Protein AF-A0A1G0MJZ0-F1 (afdb_monomer_lite)

pLDDT: mean 71.18, std 9.83, range [42.34, 88.88]

Radius of gyration: 15.19 Å; chains: 1; bounding box: 32×28×46 Å

Structure (mmCIF, N/CA/C/O backbone):
data_AF-A0A1G0MJZ0-F1
#
_entry.id   AF-A0A1G0MJZ0-F1
#
loop_
_atom_site.group_PDB
_atom_site.id
_atom_site.type_symbol
_atom_site.label_atom_id
_atom_site.label_alt_id
_atom_site.label_comp_id
_atom_site.label_asym_id
_atom_site.label_entity_id
_atom_site.label_seq_id
_atom_site.pdbx_PDB_ins_code
_atom_site.Cartn_x
_atom_site.Cartn_y
_atom_site.Cartn_z
_atom_site.occupancy
_atom_site.B_iso_or_equiv
_atom_site.auth_seq_id
_atom_site.auth_comp_id
_atom_si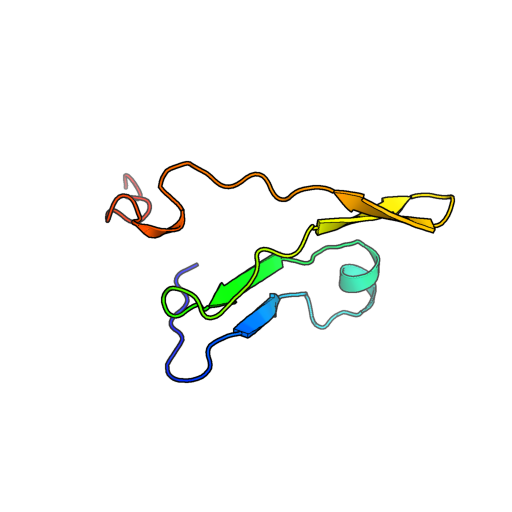te.auth_asym_id
_atom_site.auth_atom_id
_atom_site.pdbx_PDB_model_num
ATOM 1 N N . MET A 1 1 ? 4.661 5.384 15.768 1.00 53.53 1 MET A N 1
ATOM 2 C CA . MET A 1 1 ? 3.814 6.349 15.038 1.00 53.53 1 MET A CA 1
ATOM 3 C C . MET A 1 1 ? 2.365 5.959 15.292 1.00 53.53 1 MET A C 1
ATOM 5 O O . MET A 1 1 ? 2.084 4.770 15.273 1.00 53.53 1 MET A O 1
ATOM 9 N N . ALA A 1 2 ? 1.488 6.904 15.628 1.00 53.84 2 ALA A N 1
ATOM 10 C CA . ALA A 1 2 ? 0.054 6.658 15.789 1.00 53.84 2 ALA A CA 1
ATOM 11 C C . ALA A 1 2 ? -0.668 7.616 14.843 1.00 53.84 2 ALA A C 1
ATOM 13 O O . ALA A 1 2 ? -0.532 8.830 14.981 1.00 53.84 2 ALA A O 1
ATOM 14 N N . ALA A 1 3 ? -1.355 7.068 13.850 1.00 65.56 3 ALA A N 1
ATOM 15 C CA . ALA A 1 3 ? -1.971 7.825 12.773 1.00 65.56 3 ALA A CA 1
ATOM 16 C C . ALA A 1 3 ? -3.497 7.672 12.867 1.00 65.56 3 ALA A C 1
ATOM 18 O 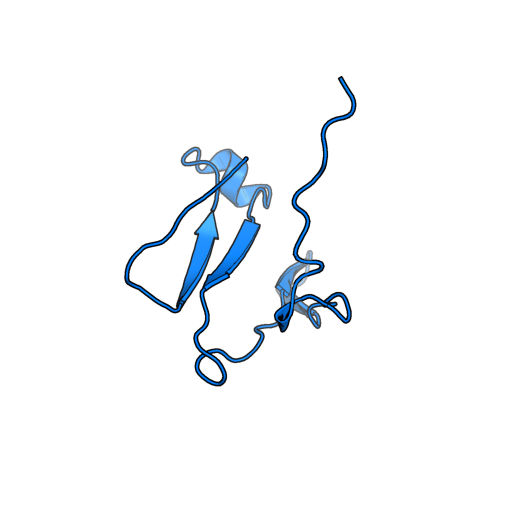O . ALA A 1 3 ? -3.993 6.581 13.146 1.00 65.56 3 ALA A O 1
ATOM 19 N N . ARG A 1 4 ? -4.250 8.766 12.693 1.00 65.31 4 ARG A N 1
ATOM 20 C CA . ARG A 1 4 ? -5.716 8.775 12.818 1.00 65.31 4 ARG A CA 1
ATOM 21 C C . ARG A 1 4 ? -6.340 9.422 11.585 1.00 65.31 4 ARG A C 1
ATOM 23 O O . ARG A 1 4 ? -6.124 10.604 11.342 1.00 65.31 4 ARG A O 1
ATOM 30 N N . PHE A 1 5 ? -7.145 8.647 10.865 1.00 67.56 5 PHE A N 1
ATOM 31 C CA . PHE A 1 5 ? -7.855 9.057 9.649 1.00 67.56 5 PHE A CA 1
ATOM 32 C C . PHE A 1 5 ? -9.321 9.231 9.972 1.00 67.56 5 PHE A C 1
ATOM 34 O O . PHE A 1 5 ? -9.838 8.5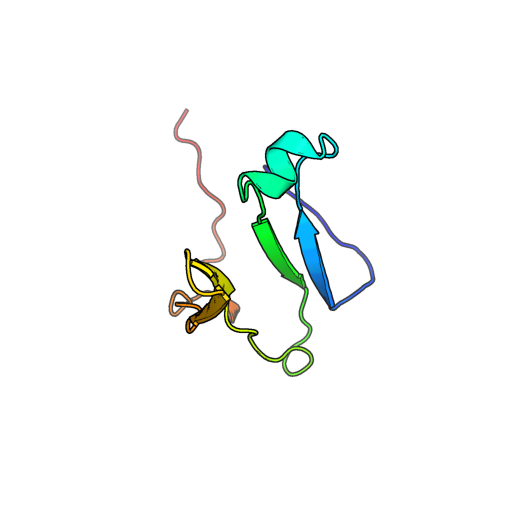83 10.885 1.00 67.56 5 PHE A O 1
ATOM 41 N N . ARG A 1 6 ? -9.965 10.160 9.272 1.00 67.69 6 ARG A N 1
ATOM 42 C CA . ARG A 1 6 ? -11.262 10.666 9.704 1.00 67.69 6 ARG A CA 1
ATOM 43 C C . ARG A 1 6 ? -12.386 10.410 8.706 1.00 67.69 6 ARG A C 1
ATOM 45 O O . ARG A 1 6 ? -13.454 10.033 9.166 1.00 67.69 6 ARG A O 1
ATOM 52 N N . GLU A 1 7 ? -12.167 10.508 7.388 1.00 62.75 7 GLU A N 1
ATOM 53 C CA . GLU A 1 7 ? -13.315 10.446 6.461 1.00 62.75 7 GLU A CA 1
ATOM 54 C C . GLU A 1 7 ? -13.129 9.708 5.116 1.00 62.75 7 GLU A C 1
ATOM 56 O O . GLU A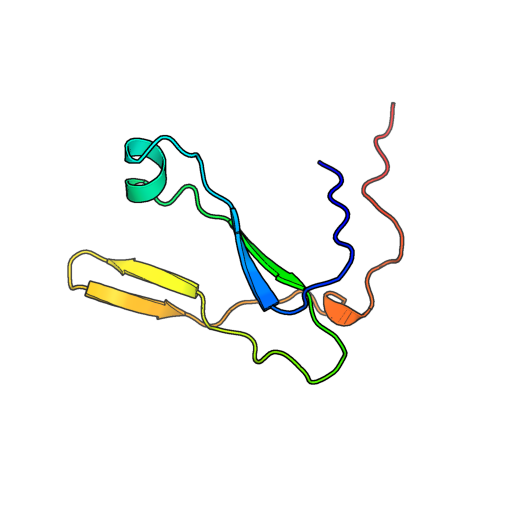 1 7 ? -14.134 9.299 4.537 1.00 62.75 7 GLU A O 1
ATOM 61 N N . PHE A 1 8 ? -11.914 9.477 4.603 1.00 68.94 8 PHE A N 1
ATOM 62 C CA . PHE A 1 8 ? -11.749 8.926 3.246 1.00 68.94 8 PHE A CA 1
ATOM 63 C C . PHE A 1 8 ? -11.188 7.507 3.255 1.00 68.94 8 PHE A C 1
ATOM 65 O O . PHE A 1 8 ? -9.998 7.302 3.484 1.00 68.94 8 PHE A O 1
ATOM 72 N N . ALA A 1 9 ? -12.042 6.525 2.975 1.00 72.44 9 ALA A N 1
ATOM 73 C CA . ALA A 1 9 ? -11.615 5.148 2.762 1.00 72.44 9 ALA A CA 1
ATOM 74 C C . ALA A 1 9 ? -10.949 4.990 1.380 1.00 72.44 9 ALA A C 1
ATOM 76 O O . ALA A 1 9 ? -11.456 5.506 0.382 1.00 72.44 9 ALA A O 1
ATOM 77 N N . GLY A 1 10 ? -9.812 4.298 1.331 1.00 73.88 10 GLY A N 1
ATOM 78 C CA . GLY A 1 10 ? -8.978 4.155 0.139 1.00 73.88 10 GLY A CA 1
ATOM 79 C C . GLY A 1 10 ? -7.580 3.618 0.447 1.00 73.88 10 GLY A C 1
ATOM 80 O O . GLY A 1 10 ? -7.208 3.442 1.608 1.00 73.88 10 GLY A O 1
ATOM 81 N N . SER A 1 11 ? -6.819 3.357 -0.614 1.00 77.06 11 SER A N 1
ATOM 82 C CA . SER A 1 11 ? -5.407 2.980 -0.543 1.00 77.06 11 SER A CA 1
ATOM 83 C C . SER A 1 11 ? -4.536 4.227 -0.595 1.00 77.06 11 SER A C 1
ATOM 85 O O . SER A 1 11 ? -4.576 4.971 -1.575 1.00 77.06 11 SER A O 1
ATOM 87 N N . TYR A 1 12 ? -3.730 4.433 0.438 1.00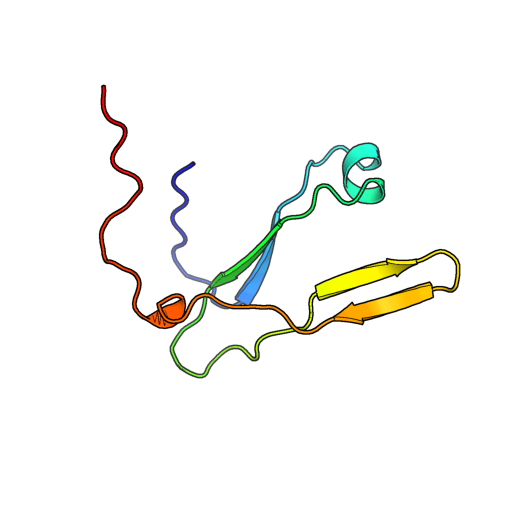 79.19 12 TYR A N 1
ATOM 88 C CA . TYR A 1 12 ? -2.823 5.568 0.543 1.00 79.19 12 TYR A CA 1
ATOM 89 C C . TYR A 1 12 ? -1.380 5.086 0.521 1.00 79.19 12 TYR A C 1
ATOM 91 O O . TYR A 1 12 ? -1.060 4.011 1.028 1.00 79.19 12 TYR A O 1
ATOM 99 N N . VAL A 1 13 ? -0.506 5.889 -0.079 1.00 81.88 13 VAL A N 1
ATOM 100 C CA . VAL A 1 13 ? 0.940 5.680 -0.053 1.00 81.88 13 VAL A CA 1
ATOM 101 C C . VAL A 1 13 ? 1.538 6.795 0.785 1.00 81.88 13 VAL A C 1
ATOM 103 O O . VAL A 1 13 ? 1.323 7.972 0.502 1.00 81.88 13 VAL A O 1
ATOM 106 N N . GLU A 1 14 ? 2.263 6.429 1.831 1.00 78.12 14 GLU A N 1
ATOM 107 C CA . GLU A 1 14 ? 3.164 7.338 2.518 1.00 78.12 14 GLU A CA 1
ATOM 108 C C . GLU A 1 14 ? 4.576 7.136 1.972 1.00 78.12 14 GLU A C 1
ATOM 110 O O . GLU A 1 14 ? 5.057 6.016 1.797 1.00 78.12 14 GLU A O 1
ATOM 115 N N . HIS A 1 15 ? 5.229 8.248 1.671 1.00 81.75 15 HIS A N 1
ATOM 116 C CA . HIS A 1 15 ? 6.618 8.265 1.255 1.00 81.75 15 HIS A CA 1
ATOM 117 C C . HIS A 1 15 ? 7.280 9.553 1.723 1.00 81.75 15 HIS A C 1
ATOM 119 O O . HIS A 1 15 ? 6.627 10.497 2.178 1.00 81.75 15 HIS A O 1
ATOM 125 N N . CYS A 1 16 ? 8.603 9.598 1.632 1.00 81.94 16 CYS A N 1
ATOM 126 C CA . CYS A 1 16 ? 9.320 10.839 1.861 1.00 81.94 16 CYS A CA 1
ATOM 127 C C . CYS A 1 16 ? 9.088 11.788 0.675 1.00 81.94 16 CYS A C 1
ATOM 129 O O . CYS A 1 16 ? 9.332 11.416 -0.465 1.00 81.94 16 CYS A O 1
ATOM 131 N N . HIS A 1 17 ? 8.715 13.041 0.944 1.00 87.69 17 HIS A N 1
ATOM 132 C CA . HIS A 1 17 ? 8.584 14.092 -0.078 1.00 87.69 17 HIS A CA 1
ATOM 133 C C . HIS A 1 17 ? 9.919 14.522 -0.726 1.00 87.69 17 HIS A C 1
ATOM 135 O O . HIS A 1 17 ? 9.943 15.447 -1.534 1.00 87.69 17 HIS A O 1
ATOM 141 N N . ASN A 1 18 ? 11.032 13.870 -0.377 1.00 76.69 18 ASN A N 1
ATOM 142 C CA . ASN A 1 18 ? 12.249 13.913 -1.174 1.00 76.69 18 ASN A CA 1
ATOM 143 C C . ASN A 1 18 ? 12.162 12.812 -2.234 1.00 76.69 18 ASN A C 1
ATOM 145 O O . ASN A 1 18 ? 12.265 11.632 -1.897 1.00 76.69 18 ASN A O 1
ATOM 149 N N . THR A 1 19 ? 12.013 13.206 -3.497 1.00 74.75 19 THR A N 1
ATOM 150 C CA . THR A 1 19 ? 11.867 12.292 -4.641 1.00 74.75 19 THR A CA 1
ATOM 151 C C . THR A 1 19 ? 12.984 11.253 -4.713 1.00 74.75 19 THR A C 1
ATOM 153 O O . THR A 1 19 ? 12.728 10.105 -5.047 1.00 74.75 19 THR A O 1
ATOM 156 N N . GLN A 1 20 ? 14.202 11.583 -4.264 1.00 76.06 20 GLN A N 1
ATOM 157 C CA . GLN A 1 20 ? 15.290 10.600 -4.212 1.00 76.06 20 GLN A CA 1
ATOM 158 C C . GLN A 1 20 ? 14.967 9.392 -3.319 1.00 76.06 20 GLN A C 1
ATOM 160 O O . GLN A 1 20 ? 15.374 8.276 -3.615 1.00 76.06 20 GLN A O 1
ATOM 165 N N . HIS A 1 21 ? 14.256 9.589 -2.210 1.00 73.75 21 HIS A N 1
ATOM 166 C CA . HIS A 1 21 ? 13.872 8.493 -1.317 1.00 73.75 21 HIS A CA 1
ATOM 167 C C . HIS A 1 21 ? 12.662 7.705 -1.850 1.00 73.75 21 HIS A C 1
ATOM 169 O O . HIS A 1 21 ? 12.523 6.523 -1.538 1.00 73.75 21 HIS A O 1
ATOM 175 N N . GLU A 1 22 ? 11.815 8.334 -2.669 1.00 70.12 22 GLU A N 1
ATOM 176 C CA . GLU A 1 22 ? 10.713 7.681 -3.388 1.00 70.12 22 GLU A CA 1
ATOM 177 C C . GLU A 1 22 ? 11.252 6.665 -4.409 1.00 70.12 22 GLU A C 1
ATOM 179 O O . GLU A 1 22 ? 10.848 5.501 -4.382 1.00 70.12 22 GLU A O 1
ATOM 184 N N . ASP A 1 23 ? 12.260 7.055 -5.200 1.00 72.44 23 ASP A N 1
ATOM 185 C CA . ASP A 1 23 ? 12.931 6.187 -6.183 1.00 72.44 23 ASP A CA 1
ATOM 186 C C . ASP A 1 23 ? 13.649 4.992 -5.529 1.00 72.44 23 ASP A C 1
ATOM 188 O O . ASP A 1 23 ? 13.779 3.916 -6.116 1.00 72.44 23 ASP A O 1
ATOM 192 N N . HIS A 1 24 ? 14.080 5.152 -4.273 1.00 73.56 24 HIS A N 1
ATOM 193 C CA . HIS A 1 24 ? 14.683 4.087 -3.465 1.00 73.56 24 HIS A CA 1
ATOM 194 C C . HIS A 1 24 ? 13.662 3.226 -2.710 1.00 73.56 24 HIS A C 1
ATOM 196 O O . HIS A 1 24 ? 14.033 2.483 -1.801 1.00 73.56 24 HIS A O 1
ATOM 202 N N . SER A 1 25 ? 12.386 3.275 -3.102 1.00 69.31 25 SER A N 1
ATOM 203 C CA . SER A 1 25 ? 11.330 2.418 -2.552 1.00 69.31 25 SER A CA 1
ATOM 204 C C . SER A 1 25 ? 11.084 2.621 -1.050 1.00 69.31 25 SER A C 1
ATOM 206 O O . SER A 1 25 ? 10.633 1.701 -0.366 1.00 69.31 25 SER A O 1
ATOM 208 N N . MET A 1 26 ? 11.325 3.828 -0.514 1.00 76.56 26 MET A N 1
ATOM 209 C CA . MET A 1 26 ? 10.881 4.196 0.841 1.00 76.56 26 MET A CA 1
ATOM 210 C C . MET A 1 26 ? 9.387 4.541 0.845 1.00 76.56 26 MET A C 1
ATOM 212 O O . MET A 1 26 ? 8.990 5.676 1.123 1.00 76.56 26 MET A O 1
ATOM 216 N N . LEU A 1 27 ? 8.574 3.545 0.502 1.00 76.31 27 LEU A N 1
ATOM 217 C CA . LEU A 1 27 ? 7.128 3.639 0.369 1.00 76.31 27 LEU A CA 1
ATOM 218 C C . LEU A 1 27 ? 6.475 2.715 1.396 1.00 76.31 27 LEU A C 1
ATOM 220 O O . LEU A 1 27 ? 6.863 1.554 1.532 1.00 76.31 27 LEU A O 1
ATOM 224 N N . LEU A 1 28 ? 5.445 3.201 2.076 1.00 76.31 28 LEU A N 1
ATOM 225 C CA . LEU A 1 28 ? 4.520 2.359 2.822 1.00 76.31 28 LEU A CA 1
ATOM 226 C C . LEU A 1 28 ? 3.114 2.563 2.262 1.00 76.31 28 LEU A C 1
ATOM 228 O O . LEU A 1 28 ? 2.661 3.683 2.046 1.00 76.31 28 LEU A O 1
ATOM 232 N N . ARG A 1 29 ? 2.422 1.456 1.989 1.00 79.69 29 ARG A N 1
ATOM 233 C CA . ARG A 1 29 ? 1.023 1.458 1.557 1.00 79.69 29 ARG A CA 1
ATOM 234 C C . ARG A 1 29 ? 0.144 1.050 2.721 1.00 79.69 29 ARG A C 1
ATOM 236 O O . ARG A 1 29 ? 0.439 0.080 3.416 1.00 79.69 29 ARG A O 1
ATOM 243 N N . TRP A 1 30 ? -0.961 1.752 2.886 1.00 75.44 30 TRP A N 1
ATOM 244 C CA . TRP A 1 30 ? -1.935 1.484 3.923 1.00 75.44 30 TRP A CA 1
ATOM 245 C C . TRP A 1 30 ? -3.338 1.672 3.371 1.00 75.44 30 TRP A C 1
ATOM 247 O O . TRP A 1 30 ? -3.644 2.648 2.688 1.00 75.44 30 TRP A O 1
ATOM 257 N N . ASP A 1 31 ? -4.176 0.681 3.648 1.00 73.19 31 ASP A N 1
ATOM 258 C CA . ASP A 1 31 ? -5.545 0.613 3.168 1.00 73.19 31 ASP A CA 1
ATOM 259 C C . ASP A 1 31 ? -6.480 0.994 4.315 1.00 73.19 31 ASP A C 1
ATOM 261 O O . ASP A 1 31 ? -6.561 0.289 5.324 1.00 73.19 31 ASP A O 1
ATOM 265 N N . LEU A 1 32 ? -7.186 2.117 4.171 1.00 76.06 32 LEU A N 1
ATOM 266 C CA . LEU A 1 32 ? -8.258 2.489 5.085 1.00 76.06 32 LEU A CA 1
ATOM 267 C C . LEU A 1 32 ? -9.575 1.966 4.514 1.00 76.06 32 LEU A C 1
ATOM 269 O O . LEU A 1 32 ? -10.125 2.548 3.581 1.00 76.06 32 LEU A O 1
ATOM 273 N N . GLU A 1 33 ? -10.063 0.851 5.047 1.00 69.69 33 GLU A N 1
ATOM 274 C CA . GLU A 1 33 ? -11.242 0.158 4.527 1.00 69.69 33 GLU A CA 1
ATOM 275 C C . GLU A 1 33 ? -12.463 0.268 5.453 1.00 69.69 33 GLU A C 1
ATOM 277 O O . GLU A 1 33 ? -12.355 0.188 6.676 1.00 69.69 33 GLU A O 1
ATOM 282 N N . HIS A 1 34 ? -13.650 0.370 4.850 1.00 68.94 34 HIS A N 1
ATOM 283 C CA . HIS A 1 34 ? -14.852 -0.225 5.430 1.00 68.94 34 HIS A CA 1
ATOM 284 C C . HIS A 1 34 ? -14.951 -1.685 4.963 1.00 68.94 34 HIS A C 1
ATOM 286 O O . HIS A 1 34 ? -14.499 -1.989 3.852 1.00 68.94 34 HIS A O 1
ATOM 292 N N . PRO A 1 35 ? -15.553 -2.593 5.755 1.00 67.12 35 PRO A N 1
ATOM 293 C CA . PRO A 1 35 ? -15.690 -3.993 5.365 1.00 67.12 35 PRO A CA 1
ATOM 294 C C . PRO A 1 35 ? -16.273 -4.142 3.949 1.00 67.12 35 PRO A C 1
ATOM 296 O O . PRO A 1 35 ? -17.389 -3.703 3.684 1.00 67.12 35 PRO A O 1
ATOM 299 N N . GLY A 1 36 ? -15.501 -4.748 3.039 1.00 63.59 36 GLY A N 1
ATOM 300 C CA . GLY A 1 36 ? -15.906 -5.012 1.651 1.00 63.59 36 GLY A CA 1
ATOM 301 C C . GLY A 1 36 ? -15.633 -3.894 0.634 1.00 63.59 36 GLY A C 1
ATOM 302 O O . GLY A 1 36 ? -15.964 -4.071 -0.534 1.00 63.59 36 GLY A O 1
ATOM 303 N N . GLN A 1 37 ? -15.030 -2.767 1.030 1.00 65.81 37 GLN A N 1
ATOM 304 C CA . GLN A 1 37 ? -14.808 -1.625 0.131 1.00 65.81 37 GLN A CA 1
ATOM 305 C C . GLN A 1 37 ? -13.524 -1.729 -0.713 1.00 65.81 37 GLN A C 1
ATOM 307 O O . GLN A 1 37 ? -13.465 -1.163 -1.803 1.00 65.81 37 GLN A O 1
ATOM 312 N N . VAL A 1 38 ? -12.492 -2.422 -0.226 1.00 63.62 38 VAL A N 1
ATOM 313 C CA . VAL A 1 38 ? -11.155 -2.411 -0.841 1.00 63.62 38 VAL A CA 1
ATOM 314 C C . VAL A 1 38 ? -10.721 -3.838 -1.165 1.00 63.62 38 VAL A C 1
ATOM 316 O O . VAL A 1 38 ? -10.819 -4.738 -0.329 1.00 63.62 38 VAL A O 1
ATOM 319 N N . GLN A 1 39 ? -10.240 -4.052 -2.390 1.00 66.94 39 GLN A N 1
ATOM 320 C CA . GLN A 1 39 ? -9.563 -5.290 -2.758 1.00 66.94 39 GLN A CA 1
ATOM 321 C C . GLN A 1 39 ? -8.085 -5.164 -2.392 1.00 66.94 39 GLN A C 1
ATOM 323 O O . GLN A 1 39 ? -7.448 -4.172 -2.738 1.00 66.94 39 GLN A O 1
ATOM 328 N N . LEU A 1 40 ? -7.545 -6.171 -1.699 1.00 70.50 40 LEU A N 1
ATOM 329 C CA . LEU A 1 40 ? -6.117 -6.249 -1.396 1.00 70.50 40 LEU A CA 1
ATOM 330 C C . LEU A 1 40 ? -5.335 -6.195 -2.708 1.00 70.50 40 LEU A C 1
ATOM 332 O O . LEU A 1 40 ? -5.399 -7.129 -3.508 1.00 70.50 40 LEU A O 1
ATOM 336 N N . MET A 1 41 ? -4.628 -5.090 -2.938 1.00 72.19 41 MET A N 1
ATOM 337 C CA . MET A 1 41 ? -3.767 -4.968 -4.104 1.00 72.19 41 MET A CA 1
ATOM 338 C C . MET A 1 41 ? -2.423 -5.653 -3.821 1.00 72.19 41 MET A C 1
ATOM 340 O O . MET A 1 41 ? -1.887 -5.532 -2.708 1.00 72.19 41 MET A O 1
ATOM 344 N N . PRO A 1 42 ? -1.877 -6.386 -4.803 1.00 76.44 42 PRO A N 1
ATOM 345 C CA . PRO A 1 42 ? -0.540 -6.947 -4.698 1.00 76.44 42 PRO A CA 1
ATOM 346 C C . PRO A 1 42 ? 0.507 -5.828 -4.636 1.00 76.44 42 PRO A C 1
ATOM 348 O O . PRO A 1 42 ? 0.312 -4.739 -5.184 1.00 76.44 42 PRO A O 1
ATOM 351 N N . ALA A 1 43 ? 1.615 -6.089 -3.949 1.00 80.31 43 ALA A N 1
ATOM 352 C CA . ALA A 1 43 ? 2.700 -5.128 -3.818 1.00 80.31 43 ALA A CA 1
ATOM 353 C C . ALA A 1 43 ? 3.527 -5.093 -5.117 1.00 80.31 43 ALA A C 1
ATOM 355 O O . ALA A 1 43 ? 3.924 -6.155 -5.608 1.00 80.31 43 ALA A O 1
ATOM 356 N N . PRO A 1 44 ? 3.804 -3.906 -5.684 1.00 79.62 44 PRO A N 1
ATOM 357 C CA . PRO A 1 44 ? 4.724 -3.796 -6.806 1.00 79.62 44 PRO A CA 1
ATOM 358 C C . PRO A 1 44 ? 6.162 -4.032 -6.321 1.00 79.62 44 PRO A C 1
ATOM 360 O O . PRO A 1 44 ? 6.631 -3.367 -5.398 1.00 79.62 44 PRO A O 1
ATOM 363 N N . LEU A 1 45 ? 6.865 -4.969 -6.953 1.00 81.44 45 LEU A N 1
ATOM 364 C CA . LEU A 1 45 ? 8.291 -5.220 -6.779 1.00 81.44 45 LEU A CA 1
ATOM 365 C C . LEU A 1 45 ? 9.041 -4.799 -8.047 1.00 81.44 45 LEU A C 1
ATOM 367 O O . LEU A 1 45 ? 8.916 -5.471 -9.076 1.00 81.44 45 LEU A O 1
ATOM 371 N N . PRO A 1 46 ? 9.823 -3.710 -7.997 1.00 76.94 46 PRO A N 1
ATOM 372 C CA . PRO A 1 46 ? 10.686 -3.340 -9.106 1.00 76.94 46 PRO A CA 1
ATOM 373 C C . PRO A 1 46 ? 11.847 -4.338 -9.222 1.00 76.94 46 PRO A C 1
ATOM 375 O O . PRO A 1 46 ? 12.583 -4.582 -8.265 1.00 76.94 46 PRO A O 1
ATOM 378 N N . THR A 1 47 ? 12.022 -4.906 -10.409 1.00 80.25 47 THR A N 1
ATOM 379 C CA . THR A 1 47 ? 13.162 -5.737 -10.806 1.00 80.25 47 THR A CA 1
ATOM 380 C C . THR A 1 47 ? 13.850 -5.119 -12.022 1.00 80.25 47 THR A C 1
ATOM 382 O O . THR A 1 47 ? 13.405 -4.120 -12.587 1.00 80.25 47 THR A O 1
ATOM 385 N N . TRP A 1 48 ? 14.985 -5.686 -12.431 1.00 84.25 48 TRP A N 1
ATOM 386 C CA . TRP A 1 48 ? 15.757 -5.141 -13.550 1.00 84.25 48 TRP A CA 1
ATOM 387 C C . TRP A 1 48 ? 15.020 -5.245 -14.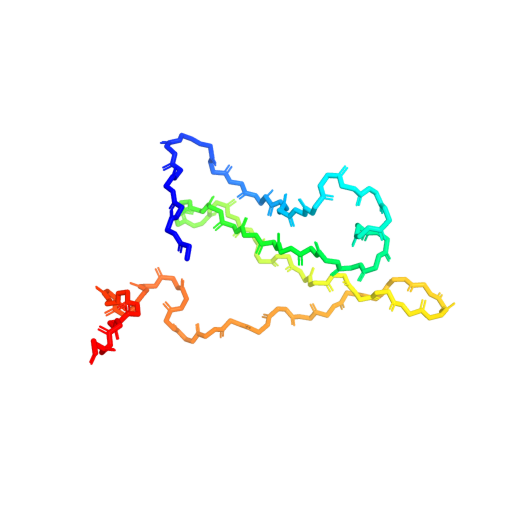903 1.00 84.25 48 TRP A C 1
ATOM 389 O O . TRP A 1 48 ? 15.296 -4.466 -15.811 1.00 84.25 48 TRP A O 1
ATOM 399 N N . ASP A 1 49 ? 14.094 -6.198 -15.032 1.00 88.88 49 ASP A N 1
ATOM 400 C CA . ASP A 1 49 ? 13.301 -6.496 -16.228 1.00 88.88 49 ASP A CA 1
ATOM 401 C C . ASP A 1 49 ? 11.904 -5.847 -16.226 1.00 88.88 49 ASP A C 1
ATOM 403 O O . ASP A 1 49 ? 11.167 -5.984 -17.202 1.00 88.88 49 ASP A O 1
ATOM 407 N N . GLY A 1 50 ? 11.533 -5.125 -15.164 1.00 85.62 50 GLY A N 1
ATOM 408 C CA . GLY A 1 50 ? 10.239 -4.452 -15.064 1.00 85.62 50 GLY A CA 1
ATOM 409 C C . GLY A 1 50 ? 9.675 -4.434 -13.648 1.00 85.62 50 GLY A C 1
ATOM 410 O O . GLY A 1 50 ? 10.401 -4.525 -12.667 1.00 85.62 50 GLY A O 1
ATOM 411 N N . VAL A 1 51 ? 8.357 -4.281 -13.533 1.00 82.06 51 VAL A N 1
ATOM 412 C CA . VAL A 1 51 ? 7.647 -4.338 -12.247 1.00 82.06 51 VAL A CA 1
ATOM 413 C C . VAL A 1 51 ? 6.824 -5.616 -12.205 1.00 82.06 51 VAL A C 1
ATOM 415 O O . VAL A 1 51 ? 5.950 -5.814 -13.049 1.00 82.06 51 VAL A O 1
ATOM 418 N N . HIS A 1 52 ? 7.076 -6.454 -11.202 1.00 82.75 52 HIS A N 1
ATOM 419 C CA . HIS A 1 52 ? 6.267 -7.638 -10.915 1.00 82.75 52 HIS A CA 1
ATOM 420 C C . HIS A 1 52 ? 5.349 -7.363 -9.730 1.00 82.75 52 HIS A C 1
ATOM 422 O O . HIS A 1 52 ? 5.725 -6.663 -8.796 1.00 82.75 52 HIS A O 1
ATOM 428 N N . PHE A 1 53 ? 4.142 -7.917 -9.743 1.00 82.25 53 PHE A N 1
ATOM 429 C CA . PHE A 1 53 ? 3.210 -7.809 -8.622 1.00 82.25 53 PHE A CA 1
ATOM 430 C C . PHE A 1 53 ? 3.263 -9.090 -7.798 1.00 82.25 53 PHE A C 1
ATOM 432 O O . PHE A 1 53 ? 3.039 -10.174 -8.335 1.00 82.25 53 PHE A O 1
ATOM 439 N N . VAL A 1 54 ? 3.556 -8.968 -6.504 1.00 81.12 54 VAL A N 1
ATOM 440 C CA . VAL A 1 54 ? 3.543 -10.103 -5.571 1.00 81.12 54 VAL A CA 1
ATOM 441 C C . VAL A 1 54 ? 2.368 -10.017 -4.619 1.00 81.12 54 VAL A C 1
ATOM 443 O O . VAL A 1 54 ? 1.967 -8.930 -4.197 1.00 81.12 54 VAL A O 1
ATOM 446 N N . ASP A 1 55 ? 1.832 -11.179 -4.258 1.00 75.38 55 ASP A N 1
ATOM 447 C CA . ASP A 1 55 ? 0.737 -11.262 -3.304 1.00 75.38 55 ASP A CA 1
ATOM 448 C C . ASP A 1 55 ? 1.143 -10.670 -1.950 1.00 75.38 55 ASP A C 1
ATOM 450 O O . ASP A 1 55 ? 2.194 -10.980 -1.381 1.00 75.38 55 ASP A O 1
ATOM 454 N N . SER A 1 56 ? 0.277 -9.808 -1.422 1.00 68.94 56 SER A N 1
ATOM 455 C CA . SER A 1 56 ? 0.452 -9.204 -0.105 1.00 68.94 56 SER A CA 1
ATOM 456 C C . SER A 1 56 ? 0.168 -10.250 0.979 1.00 68.94 56 SER A C 1
ATOM 458 O O . SER A 1 56 ? -0.958 -10.736 1.097 1.00 68.94 56 SER A O 1
ATOM 460 N N . ALA A 1 57 ? 1.165 -10.587 1.800 1.00 70.88 57 ALA A N 1
ATOM 461 C CA . ALA A 1 57 ? 0.984 -11.474 2.948 1.00 70.88 57 ALA A CA 1
ATOM 462 C C . ALA A 1 57 ? 0.398 -10.693 4.136 1.00 70.88 57 ALA A C 1
ATOM 464 O O . ALA A 1 57 ? 1.076 -9.866 4.744 1.00 70.88 57 ALA A O 1
ATOM 465 N N . ALA A 1 58 ? -0.865 -10.957 4.472 1.00 68.25 58 ALA A N 1
ATOM 466 C CA . ALA A 1 58 ? -1.525 -10.358 5.628 1.00 68.25 58 ALA A CA 1
ATOM 467 C C . ALA A 1 58 ? -1.461 -11.288 6.851 1.00 68.25 58 ALA A C 1
ATOM 469 O O . ALA A 1 58 ? -1.635 -12.502 6.737 1.00 68.25 58 ALA A O 1
ATOM 470 N N . LEU A 1 59 ? -1.248 -10.720 8.043 1.00 74.25 59 LEU A N 1
ATOM 471 C CA . LEU A 1 59 ? -1.391 -11.461 9.301 1.00 74.25 59 LEU A CA 1
ATOM 472 C C . LEU A 1 59 ? -2.851 -11.912 9.479 1.00 74.25 59 LEU A C 1
ATOM 474 O O . LEU A 1 59 ? -3.741 -11.144 9.129 1.00 74.25 59 LEU A O 1
ATOM 478 N N . PRO A 1 60 ? -3.147 -13.079 10.086 1.00 72.94 60 PRO A N 1
ATOM 479 C CA . PRO A 1 60 ? -4.527 -13.554 10.265 1.00 72.94 60 PRO A CA 1
ATOM 480 C C . PRO A 1 60 ? -5.463 -12.553 10.963 1.00 72.94 60 PRO A C 1
ATOM 482 O O . PRO A 1 60 ? -6.668 -12.557 10.731 1.00 72.94 60 PRO A O 1
ATOM 485 N N . THR A 1 61 ? -4.909 -11.673 11.796 1.00 74.44 61 THR A N 1
ATOM 486 C CA . THR A 1 61 ? -5.631 -10.651 12.561 1.00 74.44 61 THR A CA 1
ATOM 487 C C . THR A 1 61 ? -5.714 -9.293 11.861 1.00 74.44 61 THR A C 1
ATOM 489 O O . THR A 1 61 ? -6.215 -8.349 12.463 1.00 74.44 61 THR A O 1
ATOM 492 N N . PHE A 1 62 ? -5.257 -9.144 10.610 1.00 72.25 62 PHE A N 1
ATOM 493 C CA . PHE A 1 62 ? -5.123 -7.824 9.971 1.00 72.25 62 PHE A CA 1
ATOM 494 C C . PHE A 1 62 ? -6.433 -7.021 9.876 1.00 72.25 62 PHE A C 1
ATOM 496 O O . PHE A 1 62 ? -6.384 -5.796 9.872 1.00 72.25 62 PHE A O 1
ATOM 503 N N . ARG A 1 63 ? -7.596 -7.693 9.831 1.00 70.50 63 ARG A N 1
ATOM 504 C CA . ARG A 1 63 ? -8.924 -7.045 9.796 1.00 70.50 63 ARG A CA 1
ATOM 505 C C . ARG A 1 63 ? -9.540 -6.822 11.173 1.00 70.50 63 ARG A C 1
ATOM 507 O O . ARG A 1 63 ? -10.305 -5.884 11.357 1.00 70.50 63 ARG A O 1
ATOM 514 N N . THR A 1 64 ? -9.268 -7.709 12.124 1.00 69.94 64 THR A N 1
ATOM 515 C CA . THR A 1 64 ? -9.873 -7.664 13.465 1.00 69.94 64 THR A CA 1
ATOM 516 C C . THR A 1 64 ? -9.023 -6.881 14.460 1.00 69.94 64 THR A C 1
ATOM 518 O O . THR A 1 64 ? -9.547 -6.399 15.460 1.00 69.94 64 THR A O 1
ATOM 521 N N . GLY A 1 65 ? -7.720 -6.757 14.194 1.00 66.00 65 GLY A N 1
ATOM 522 C CA . GLY A 1 65 ? -6.725 -6.337 15.172 1.00 66.00 65 GLY A CA 1
ATOM 523 C C . GLY A 1 65 ? -6.578 -7.350 16.313 1.00 66.00 65 GLY A C 1
ATOM 524 O O . GLY A 1 65 ? -7.393 -8.257 16.489 1.00 66.00 65 GLY A O 1
ATOM 525 N N . ASP A 1 66 ? -5.520 -7.203 17.100 1.00 65.12 66 ASP A N 1
ATOM 526 C CA . ASP A 1 66 ? -5.392 -7.780 18.445 1.00 65.12 66 ASP A CA 1
ATOM 527 C C . ASP A 1 66 ? -5.970 -6.845 19.527 1.00 65.12 66 ASP A C 1
ATOM 529 O O . ASP A 1 66 ? -6.056 -7.216 20.695 1.00 65.12 66 ASP A O 1
ATOM 533 N N . GLY A 1 67 ? -6.389 -5.632 19.142 1.00 56.19 67 GLY A N 1
ATOM 534 C CA . GLY A 1 67 ? -6.953 -4.618 20.035 1.00 56.19 67 GLY A CA 1
ATOM 535 C C . GLY A 1 67 ? -5.929 -3.975 20.975 1.00 56.19 67 GLY A C 1
ATOM 536 O O . GLY A 1 67 ? -6.303 -3.136 21.797 1.00 56.19 67 GLY A O 1
ATOM 537 N N . VAL A 1 68 ? -4.647 -4.332 20.860 1.00 58.19 68 VAL A N 1
ATOM 538 C CA . VAL A 1 68 ? -3.584 -3.876 21.755 1.00 58.19 68 VAL A CA 1
ATOM 539 C C . VAL A 1 68 ? -2.471 -3.278 20.903 1.00 58.19 68 VAL A C 1
ATOM 541 O O . VAL A 1 68 ? -1.686 -3.980 20.282 1.00 58.19 68 VAL A O 1
ATOM 544 N N . GLY A 1 69 ? -2.388 -1.945 20.875 1.00 50.41 69 GLY A N 1
ATOM 545 C CA . GLY A 1 69 ? -1.238 -1.271 20.270 1.00 50.41 69 GLY A CA 1
ATOM 546 C C . GLY A 1 69 ? 0.074 -1.704 20.944 1.00 50.41 69 GLY A C 1
ATOM 547 O O . GLY A 1 69 ? 0.041 -2.175 22.083 1.00 50.41 69 GLY A O 1
ATOM 548 N N . PRO A 1 70 ? 1.241 -1.529 20.293 1.00 54.16 70 PRO A N 1
ATOM 549 C CA . PRO A 1 70 ? 2.521 -1.922 20.870 1.00 54.16 70 PRO A CA 1
ATOM 550 C C . PRO A 1 70 ? 2.693 -1.283 22.252 1.00 54.16 70 PRO A C 1
ATOM 552 O O . PRO A 1 70 ? 2.855 -0.069 22.385 1.00 54.16 70 PRO A O 1
ATOM 555 N N . THR A 1 71 ? 2.638 -2.107 23.300 1.00 52.62 71 THR A N 1
ATOM 556 C CA . THR A 1 71 ? 2.899 -1.664 24.666 1.00 52.62 71 THR A CA 1
ATOM 557 C C . THR A 1 71 ? 4.391 -1.399 24.772 1.00 52.62 71 THR A C 1
ATOM 559 O O . THR A 1 71 ? 5.174 -2.347 24.870 1.00 52.62 71 THR A O 1
ATOM 562 N N . SER A 1 72 ? 4.817 -0.132 24.737 1.00 45.53 72 SER A N 1
ATOM 563 C CA . SER A 1 72 ? 6.200 0.180 25.092 1.00 45.53 72 SER A CA 1
ATOM 564 C C . SER A 1 72 ? 6.388 -0.232 26.550 1.00 45.53 72 SER A C 1
ATOM 566 O O . SER A 1 72 ? 5.822 0.394 27.452 1.00 45.53 72 SER A O 1
ATOM 568 N N . LYS A 1 73 ? 7.154 -1.297 26.800 1.00 49.19 73 LYS A N 1
ATOM 569 C CA . LYS A 1 73 ? 7.716 -1.490 28.133 1.00 49.19 73 LYS A CA 1
ATOM 570 C C . LYS A 1 73 ? 8.664 -0.315 28.353 1.00 49.19 73 LYS A C 1
ATOM 572 O O . LYS A 1 73 ? 9.576 -0.122 27.553 1.00 49.19 73 LYS A O 1
ATOM 577 N N . LYS A 1 74 ? 8.326 0.521 29.336 1.00 42.34 74 LYS A N 1
ATOM 578 C CA . LYS A 1 74 ? 9.209 1.578 29.829 1.00 42.34 74 LYS A CA 1
ATOM 579 C C . LYS A 1 74 ? 10.530 0.986 30.295 1.00 42.34 74 LYS A C 1
ATOM 581 O O . LYS A 1 74 ? 10.488 -0.151 30.819 1.00 42.34 74 LYS A O 1
#

Foldseek 3Di:
DDDDDDDDFAKDKDAPPPVVRVVVVRIDIDGRDDVPPDDQFFDWDDDPVGTDGHHDDDDPCNPPDPPDDPDPPD

Secondary structure (DSSP, 8-state):
------S--EEEEEE-SSHHHHHTT-EEEEEE--TTS---PPEEEEETTEEEEE-----TTTTT--S-------

Sequence (74 aa):
MAARFREFAGSYVEHCHNTQHEDHSMLLRWDLEHPGQVQLMPAPLPTWDGVHFVDSAALPTFRTGDGVGPTSKK